Protein AF-A0A952RF38-F1 (afdb_monomer)

pLDDT: mean 91.61, std 10.93, range [52.0, 98.19]

Mean predicted aligned error: 5.6 Å

Structure (mmCIF, N/CA/C/O backbone):
data_AF-A0A952RF38-F1
#
_entry.id   AF-A0A952RF38-F1
#
loop_
_atom_site.group_PDB
_atom_site.id
_atom_site.type_symbol
_atom_site.label_atom_id
_atom_site.label_alt_id
_atom_site.label_comp_id
_atom_site.label_asym_id
_atom_site.label_entity_id
_atom_site.label_seq_id
_atom_site.pdbx_PDB_ins_code
_atom_site.Cartn_x
_atom_site.Cartn_y
_atom_site.Cartn_z
_atom_site.occupancy
_atom_site.B_iso_or_equiv
_atom_site.auth_seq_id
_atom_site.auth_comp_id
_atom_site.auth_asym_id
_atom_site.auth_atom_id
_atom_site.pdbx_PDB_model_num
ATOM 1 N N . MET A 1 1 ? -15.538 -4.752 11.352 1.00 73.62 1 MET A N 1
ATOM 2 C CA . MET A 1 1 ? -14.229 -5.411 11.578 1.00 73.62 1 MET A CA 1
ATOM 3 C C . MET A 1 1 ? -13.587 -5.673 10.217 1.00 73.62 1 MET A C 1
ATOM 5 O O . MET A 1 1 ? -14.323 -6.006 9.298 1.00 73.62 1 MET A O 1
ATOM 9 N N . LEU A 1 2 ? -12.275 -5.459 10.058 1.00 87.06 2 LEU A N 1
ATOM 10 C CA . LEU A 1 2 ? -11.572 -5.676 8.781 1.00 87.06 2 LEU A CA 1
ATOM 11 C C . LEU A 1 2 ? -11.107 -7.129 8.640 1.00 87.06 2 LEU A C 1
ATOM 13 O O . LEU A 1 2 ? -10.641 -7.717 9.619 1.00 87.06 2 LEU A O 1
ATOM 17 N N . ASP A 1 3 ? -11.169 -7.672 7.426 1.00 91.75 3 ASP A N 1
ATOM 18 C CA . ASP A 1 3 ? -10.627 -8.992 7.099 1.00 91.75 3 ASP A CA 1
ATOM 19 C C . ASP A 1 3 ? -9.092 -8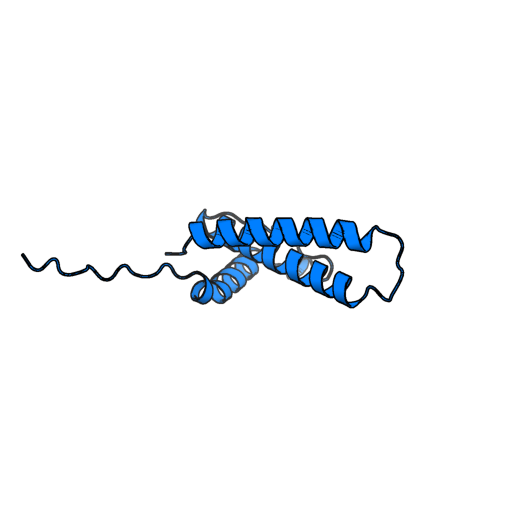.947 7.030 1.00 91.75 3 ASP A C 1
ATOM 21 O O . ASP A 1 3 ? -8.475 -8.692 5.992 1.00 91.75 3 ASP A O 1
ATOM 25 N N . GLN A 1 4 ? -8.452 -9.190 8.174 1.00 90.56 4 GLN A N 1
ATOM 26 C CA . GLN A 1 4 ? -6.993 -9.189 8.273 1.00 90.56 4 GLN A CA 1
ATOM 27 C C . GLN A 1 4 ? -6.338 -10.318 7.470 1.00 90.56 4 GLN A C 1
ATOM 29 O O . GLN A 1 4 ? -5.186 -10.165 7.060 1.00 90.56 4 GLN A O 1
ATOM 34 N N . THR A 1 5 ? -7.031 -11.437 7.252 1.00 92.62 5 THR A N 1
ATOM 35 C CA . THR A 1 5 ? -6.498 -12.574 6.494 1.00 92.62 5 THR A CA 1
ATOM 36 C C . THR A 1 5 ? -6.364 -12.192 5.029 1.00 92.62 5 THR A C 1
ATOM 38 O O . THR A 1 5 ? -5.276 -12.324 4.464 1.00 92.62 5 THR A O 1
ATOM 41 N N . ARG A 1 6 ? -7.416 -11.607 4.446 1.00 94.38 6 ARG A N 1
ATOM 42 C CA . ARG A 1 6 ? -7.386 -11.100 3.071 1.00 94.38 6 ARG A CA 1
ATOM 43 C C . ARG A 1 6 ? -6.344 -9.998 2.888 1.00 94.38 6 ARG A C 1
ATOM 45 O O . ARG A 1 6 ? -5.572 -10.045 1.936 1.00 94.38 6 ARG A O 1
ATOM 52 N N . ILE A 1 7 ? -6.241 -9.059 3.833 1.00 94.56 7 ILE A N 1
ATOM 53 C CA . ILE A 1 7 ? -5.207 -8.010 3.779 1.00 94.56 7 ILE A CA 1
ATOM 54 C C . ILE A 1 7 ? -3.798 -8.625 3.747 1.00 94.56 7 ILE A C 1
ATOM 56 O O . ILE A 1 7 ? -2.953 -8.199 2.961 1.00 94.56 7 ILE A O 1
ATOM 60 N N . ARG A 1 8 ? -3.517 -9.628 4.591 1.00 94.50 8 ARG A N 1
ATOM 61 C CA . ARG A 1 8 ? -2.202 -10.294 4.631 1.00 94.50 8 ARG A CA 1
ATOM 62 C C . ARG A 1 8 ? -1.901 -11.055 3.343 1.00 94.50 8 ARG A C 1
ATOM 64 O O . ARG A 1 8 ? -0.768 -10.988 2.869 1.00 94.50 8 ARG A O 1
ATOM 71 N N . HIS A 1 9 ? -2.897 -11.737 2.784 1.00 96.56 9 HIS A N 1
ATOM 72 C CA . HIS A 1 9 ? -2.780 -12.408 1.493 1.00 96.56 9 HIS A CA 1
ATOM 73 C C . HIS A 1 9 ? -2.416 -11.412 0.380 1.00 96.56 9 HIS A C 1
ATOM 75 O O . HIS A 1 9 ? -1.425 -11.601 -0.327 1.00 96.56 9 HIS A O 1
ATOM 81 N N . ASP A 1 10 ? -3.141 -10.297 0.285 1.00 97.06 10 ASP A N 1
ATOM 82 C CA . ASP A 1 10 ? -2.890 -9.281 -0.741 1.00 97.06 10 ASP A CA 1
ATOM 83 C C . ASP A 1 10 ? -1.520 -8.616 -0.571 1.00 97.06 10 ASP A C 1
ATOM 85 O O . ASP A 1 10 ? -0.827 -8.360 -1.555 1.00 97.06 10 ASP A O 1
ATOM 89 N N . ILE A 1 11 ? -1.074 -8.388 0.670 1.00 97.62 11 ILE A N 1
ATOM 90 C CA . ILE A 1 11 ? 0.293 -7.923 0.950 1.00 97.62 11 ILE A CA 1
ATOM 91 C C . ILE A 1 11 ? 1.329 -8.917 0.414 1.00 97.62 11 ILE A C 1
ATOM 93 O O . ILE A 1 11 ? 2.320 -8.491 -0.183 1.00 97.62 11 ILE A O 1
ATOM 97 N N . ALA A 1 12 ? 1.132 -10.222 0.619 1.00 97.88 12 ALA A N 1
ATOM 98 C CA . ALA A 1 12 ? 2.057 -11.240 0.126 1.00 97.88 12 ALA A CA 1
ATOM 99 C C . ALA A 1 12 ? 2.142 -11.218 -1.409 1.00 97.88 12 ALA A C 1
ATOM 101 O O . ALA A 1 12 ? 3.247 -11.150 -1.955 1.00 97.88 12 ALA A O 1
ATOM 102 N N . GLN A 1 13 ? 0.996 -11.161 -2.094 1.00 97.94 13 GLN A N 1
ATOM 103 C CA . GLN A 1 13 ? 0.945 -11.067 -3.555 1.00 97.94 13 GLN A CA 1
ATOM 104 C C . GLN A 1 13 ? 1.606 -9.781 -4.071 1.00 97.94 13 GLN A C 1
ATOM 106 O O . GLN A 1 13 ? 2.462 -9.821 -4.953 1.00 97.94 13 GLN A O 1
ATOM 111 N N . LEU A 1 14 ? 1.270 -8.627 -3.491 1.00 98.00 14 LEU A N 1
ATOM 112 C CA . LEU A 1 14 ? 1.839 -7.341 -3.897 1.00 98.00 14 LEU A CA 1
ATOM 113 C C . LEU A 1 14 ? 3.351 -7.261 -3.636 1.00 98.00 14 LEU A C 1
ATOM 115 O O . LEU A 1 14 ? 4.077 -6.618 -4.397 1.00 98.00 14 LEU A O 1
ATOM 119 N N . ASN A 1 15 ? 3.854 -7.912 -2.584 1.00 98.19 15 ASN A N 1
ATOM 120 C CA . ASN A 1 15 ? 5.292 -8.021 -2.345 1.00 98.19 15 ASN A CA 1
ATOM 121 C C . ASN A 1 15 ? 5.983 -8.8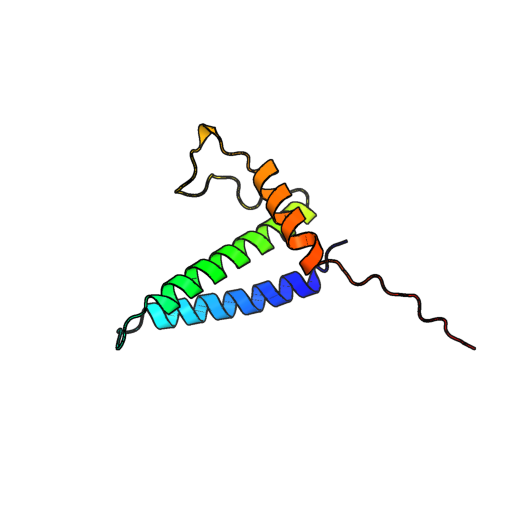53 -3.429 1.00 98.19 15 ASN A C 1
ATOM 123 O O . ASN A 1 15 ? 7.025 -8.425 -3.934 1.00 98.19 15 ASN A O 1
ATOM 127 N N . ALA A 1 16 ? 5.402 -9.991 -3.823 1.00 98.19 16 ALA A N 1
ATOM 128 C CA . ALA A 1 16 ? 5.916 -10.805 -4.923 1.00 98.19 16 ALA A CA 1
ATOM 129 C C . ALA A 1 16 ? 5.959 -10.001 -6.236 1.00 98.19 16 ALA A C 1
ATOM 131 O O . ALA A 1 16 ? 7.006 -9.933 -6.887 1.00 98.19 16 ALA A O 1
ATOM 132 N N . ASP A 1 17 ? 4.877 -9.287 -6.560 1.00 98.06 17 ASP A N 1
ATOM 133 C CA . ASP A 1 17 ? 4.799 -8.376 -7.706 1.00 98.06 17 ASP A CA 1
ATOM 134 C C . ASP A 1 17 ? 5.878 -7.284 -7.651 1.00 98.06 17 ASP A C 1
ATOM 136 O O . ASP A 1 17 ? 6.541 -6.993 -8.648 1.00 98.06 17 ASP A O 1
ATOM 140 N N . CYS A 1 18 ? 6.096 -6.679 -6.480 1.00 97.75 18 CYS A N 1
ATOM 141 C CA . CYS A 1 18 ? 7.100 -5.634 -6.286 1.00 97.75 18 CYS A CA 1
ATOM 142 C C . CYS A 1 18 ? 8.524 -6.157 -6.522 1.00 97.75 18 CYS A C 1
ATOM 144 O O . CYS A 1 18 ? 9.330 -5.485 -7.175 1.00 97.75 18 CYS A O 1
ATOM 146 N N . ILE A 1 19 ? 8.837 -7.354 -6.016 1.00 97.94 19 ILE A N 1
ATOM 147 C CA . ILE A 1 19 ? 10.127 -8.024 -6.228 1.00 97.94 19 ILE A CA 1
ATOM 148 C C . ILE A 1 19 ? 10.318 -8.333 -7.714 1.00 97.94 19 ILE A C 1
ATOM 150 O O . ILE A 1 19 ? 11.361 -7.995 -8.279 1.00 97.94 19 ILE A O 1
ATOM 154 N N . HIS A 1 20 ? 9.303 -8.908 -8.361 1.00 97.69 20 HIS A N 1
ATOM 155 C CA . HIS A 1 20 ? 9.331 -9.215 -9.788 1.00 97.69 20 HIS A CA 1
ATOM 156 C C . HIS A 1 20 ? 9.561 -7.955 -10.638 1.00 97.69 20 HIS A C 1
ATOM 158 O O . HIS A 1 20 ? 10.482 -7.920 -11.453 1.00 97.69 20 HIS A O 1
ATOM 164 N N . LEU A 1 21 ? 8.803 -6.880 -10.392 1.00 97.88 21 LEU A N 1
ATOM 165 C CA . LEU A 1 21 ? 8.949 -5.609 -11.108 1.00 97.88 21 LEU A CA 1
ATOM 166 C C . LEU A 1 21 ? 10.323 -4.978 -10.886 1.00 97.88 21 LEU A C 1
ATOM 168 O O . LEU A 1 21 ? 10.923 -4.471 -11.828 1.00 97.88 21 LEU A O 1
ATOM 172 N N . LYS A 1 22 ? 10.866 -5.034 -9.662 1.00 97.25 22 LYS A N 1
ATOM 173 C CA . LYS A 1 22 ? 12.242 -4.584 -9.396 1.00 97.25 22 LYS A CA 1
ATOM 174 C C . LYS A 1 22 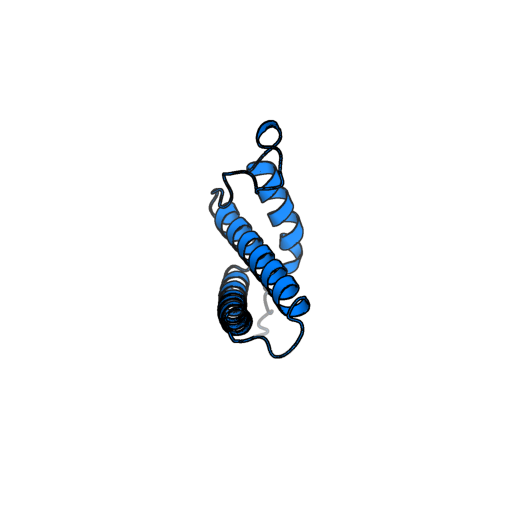? 13.259 -5.377 -10.205 1.00 97.25 22 LYS A C 1
ATOM 176 O O . LYS A 1 22 ? 14.187 -4.776 -10.735 1.00 97.25 22 LYS A O 1
ATOM 181 N N . LYS A 1 23 ? 13.105 -6.701 -10.283 1.00 97.81 23 LYS A N 1
ATOM 182 C CA . LYS A 1 23 ? 13.997 -7.559 -11.068 1.00 97.81 23 LYS A CA 1
ATOM 183 C C . LYS A 1 23 ? 13.935 -7.190 -12.550 1.00 97.81 23 LYS A C 1
ATOM 185 O O . LYS A 1 23 ? 14.981 -6.989 -13.153 1.00 97.81 23 LYS A O 1
ATOM 190 N N . LEU A 1 24 ? 12.729 -7.031 -13.096 1.00 97.12 24 LEU A N 1
ATOM 191 C CA . LEU A 1 24 ? 12.513 -6.641 -14.489 1.00 97.12 24 LEU A CA 1
ATOM 192 C C . LEU A 1 24 ? 13.132 -5.270 -14.805 1.00 97.12 24 LEU A C 1
ATOM 194 O O . LEU A 1 24 ? 13.873 -5.139 -15.770 1.00 97.12 24 LEU A O 1
ATOM 198 N N . LEU A 1 25 ? 12.894 -4.269 -13.954 1.00 97.69 25 LEU A N 1
ATOM 199 C CA . LEU A 1 25 ? 13.409 -2.906 -14.133 1.00 97.69 25 LEU A CA 1
ATOM 200 C C . LEU A 1 25 ? 14.932 -2.791 -13.987 1.00 97.69 25 LEU A C 1
ATOM 202 O O . LEU A 1 25 ? 15.512 -1.830 -14.486 1.00 97.69 25 LEU A O 1
ATOM 206 N N . ARG A 1 26 ? 15.573 -3.736 -13.290 1.00 97.38 26 ARG A N 1
ATOM 207 C CA . ARG A 1 26 ? 17.034 -3.802 -13.128 1.00 97.38 26 ARG A CA 1
ATOM 208 C C . ARG A 1 26 ? 17.739 -4.560 -14.252 1.00 97.38 26 ARG A C 1
ATOM 210 O O . ARG A 1 26 ? 18.958 -4.469 -14.343 1.00 97.38 26 ARG A O 1
ATOM 217 N N . ALA A 1 27 ? 17.009 -5.337 -15.050 1.00 96.81 27 ALA A N 1
ATOM 218 C CA . ALA A 1 27 ? 17.574 -6.020 -16.206 1.00 96.81 27 ALA A CA 1
ATOM 219 C C . ALA A 1 27 ? 17.907 -5.016 -17.320 1.00 96.81 27 ALA A C 1
ATOM 221 O O . ALA A 1 27 ? 17.443 -3.877 -17.295 1.00 96.81 27 ALA A O 1
ATOM 222 N N . THR A 1 28 ? 18.682 -5.441 -18.319 1.00 97.69 28 THR A N 1
ATOM 223 C CA . THR A 1 28 ? 18.907 -4.642 -19.529 1.00 97.69 28 THR A CA 1
ATOM 224 C C . THR A 1 28 ? 17.579 -4.370 -20.226 1.00 97.69 28 THR A C 1
ATOM 226 O O . THR A 1 28 ? 16.803 -5.290 -20.493 1.00 97.69 28 THR A O 1
ATOM 229 N N . TRP A 1 29 ? 17.302 -3.102 -20.520 1.00 97.50 29 TRP A N 1
ATOM 230 C CA . TRP A 1 29 ? 16.055 -2.714 -21.167 1.00 97.50 29 TRP A CA 1
ATOM 231 C C . TRP A 1 29 ? 16.127 -3.013 -22.658 1.00 97.50 29 TRP A C 1
ATOM 233 O O . TRP A 1 29 ? 16.958 -2.468 -23.375 1.00 97.50 29 TRP A O 1
ATOM 243 N N . THR A 1 30 ? 15.223 -3.865 -23.124 1.00 96.94 30 THR A N 1
ATOM 244 C CA . THR A 1 30 ? 15.050 -4.191 -24.548 1.00 96.94 30 THR A CA 1
ATOM 245 C C . THR A 1 30 ? 13.869 -3.451 -25.178 1.00 96.94 30 THR A C 1
ATOM 247 O O . THR A 1 30 ? 13.621 -3.569 -26.372 1.00 96.94 30 THR A O 1
ATOM 250 N N . ARG A 1 31 ? 13.123 -2.691 -24.369 1.00 96.25 31 ARG A N 1
ATOM 251 C CA . ARG A 1 31 ? 11.950 -1.895 -24.745 1.00 96.25 31 ARG A CA 1
ATOM 252 C C . ARG A 1 31 ? 11.744 -0.757 -23.738 1.00 96.25 31 ARG A C 1
ATOM 254 O O . ARG A 1 31 ? 12.336 -0.804 -22.656 1.00 96.25 31 ARG A O 1
ATOM 261 N N . PRO A 1 32 ? 10.878 0.230 -24.024 1.00 97.88 32 PRO A N 1
ATOM 262 C CA . PRO A 1 32 ? 10.461 1.204 -23.021 1.00 97.88 32 PRO A CA 1
ATOM 263 C C . PRO A 1 32 ? 9.858 0.524 -21.777 1.00 97.88 32 PRO A C 1
ATOM 265 O O . PRO A 1 32 ? 9.039 -0.388 -21.901 1.00 97.88 32 PRO A O 1
ATOM 268 N N . MET A 1 33 ? 10.260 0.985 -20.587 1.00 97.88 33 MET A N 1
ATOM 269 C CA . MET A 1 33 ? 9.882 0.414 -19.278 1.00 97.88 33 MET A CA 1
ATOM 270 C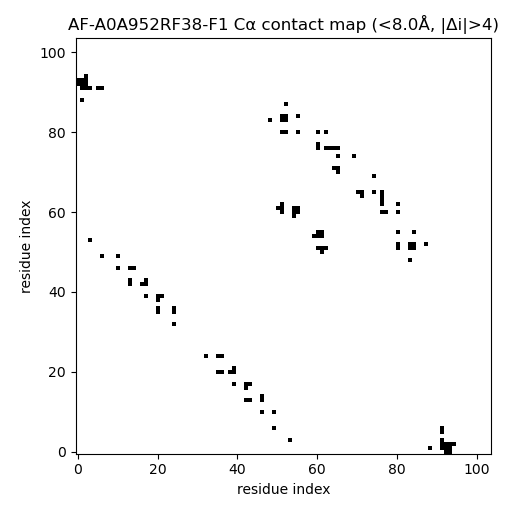 C . MET A 1 33 ? 8.956 1.324 -18.447 1.00 97.88 33 MET A C 1
ATOM 272 O O . MET A 1 33 ? 8.784 1.139 -17.239 1.00 97.88 33 MET A O 1
ATOM 276 N N . ALA A 1 34 ? 8.391 2.366 -19.064 1.00 97.75 34 ALA A N 1
ATOM 277 C CA . ALA A 1 34 ? 7.585 3.361 -18.357 1.00 97.75 34 ALA A CA 1
ATOM 278 C C . ALA A 1 34 ? 6.342 2.738 -17.696 1.00 97.75 34 ALA A C 1
ATOM 280 O O . ALA A 1 34 ? 5.949 3.143 -16.599 1.00 97.75 34 ALA A O 1
ATOM 281 N N . ASP A 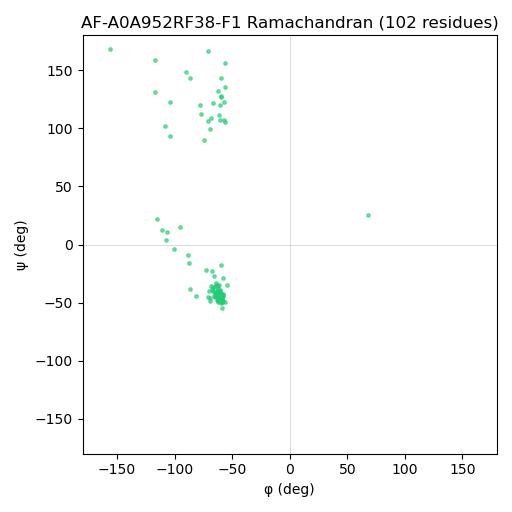1 35 ? 5.738 1.733 -18.330 1.00 97.88 35 ASP A N 1
ATOM 282 C CA . ASP A 1 35 ? 4.564 1.047 -17.795 1.00 97.88 35 ASP A CA 1
ATOM 283 C C . ASP A 1 35 ? 4.917 0.200 -16.568 1.00 97.88 35 ASP A C 1
ATOM 285 O O . ASP A 1 35 ? 4.204 0.239 -15.564 1.00 97.88 35 ASP A O 1
ATOM 289 N N . GLU A 1 36 ? 6.063 -0.480 -16.580 1.00 98.19 36 GLU A N 1
ATOM 290 C CA . GLU A 1 36 ? 6.589 -1.237 -15.443 1.00 98.19 36 GLU A CA 1
ATOM 291 C C . GLU A 1 36 ? 6.923 -0.323 -14.267 1.00 98.19 36 GLU A C 1
ATOM 293 O O . GLU A 1 36 ? 6.599 -0.648 -13.123 1.00 98.19 36 GLU A O 1
ATOM 298 N N . GLN A 1 37 ? 7.526 0.839 -14.531 1.00 97.94 37 GLN A N 1
ATOM 299 C CA . GLN A 1 37 ? 7.805 1.849 -13.508 1.00 97.94 37 GLN A CA 1
ATOM 300 C C . GLN A 1 37 ? 6.504 2.373 -12.889 1.00 97.94 37 GLN A C 1
ATOM 302 O O . GLN A 1 37 ? 6.365 2.409 -11.661 1.00 97.94 37 GLN A O 1
ATOM 307 N N . ARG A 1 38 ? 5.507 2.708 -13.723 1.00 98.06 38 ARG A N 1
ATOM 308 C CA . ARG A 1 38 ? 4.175 3.119 -13.255 1.00 98.06 38 ARG A CA 1
ATOM 309 C C . ARG A 1 38 ? 3.506 2.007 -12.447 1.00 98.06 38 ARG A C 1
ATOM 311 O O . ARG A 1 38 ? 2.936 2.287 -11.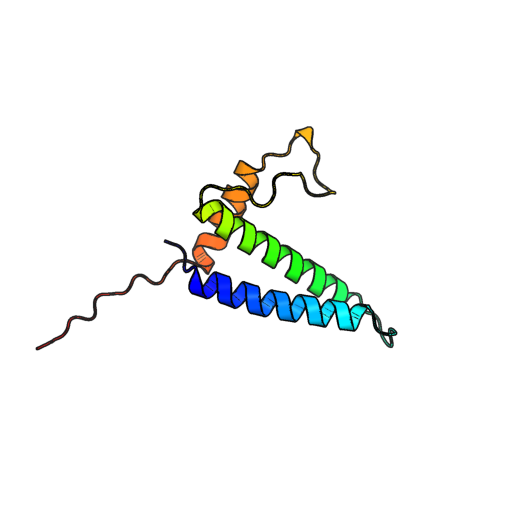392 1.00 98.06 38 ARG A O 1
ATOM 318 N N . ARG A 1 39 ? 3.588 0.748 -12.890 1.00 97.94 39 ARG A N 1
ATOM 319 C CA . ARG A 1 39 ? 3.044 -0.406 -12.157 1.00 97.94 39 ARG A CA 1
ATOM 320 C C . ARG A 1 39 ? 3.745 -0.579 -10.812 1.00 97.94 39 ARG A C 1
ATOM 322 O O . ARG A 1 39 ? 3.068 -0.728 -9.799 1.00 97.94 39 ARG A O 1
ATOM 329 N N . GLN A 1 40 ? 5.070 -0.476 -10.769 1.00 97.88 40 GLN A N 1
ATOM 330 C CA . GLN A 1 40 ? 5.839 -0.569 -9.530 1.00 97.88 40 GLN A CA 1
ATOM 331 C C . GLN A 1 40 ? 5.440 0.525 -8.533 1.00 97.88 40 GLN A C 1
ATOM 333 O O . GLN A 1 40 ? 5.256 0.236 -7.349 1.00 97.88 40 GLN A O 1
ATOM 338 N N . ALA A 1 41 ? 5.266 1.767 -8.992 1.00 96.62 41 ALA A N 1
ATOM 339 C CA . ALA A 1 41 ? 4.813 2.867 -8.145 1.00 96.62 41 ALA A CA 1
ATOM 340 C C . ALA A 1 41 ? 3.420 2.593 -7.549 1.00 96.62 41 ALA A C 1
ATOM 342 O O . ALA A 1 41 ? 3.225 2.763 -6.343 1.00 96.62 41 ALA A O 1
ATOM 343 N N . ARG A 1 42 ? 2.474 2.091 -8.359 1.00 96.88 42 ARG A N 1
ATOM 344 C CA . ARG A 1 42 ? 1.127 1.705 -7.896 1.00 96.88 42 ARG A CA 1
ATOM 345 C C . ARG A 1 42 ? 1.171 0.574 -6.868 1.00 96.88 42 ARG A C 1
ATOM 347 O O . ARG A 1 42 ? 0.544 0.697 -5.819 1.00 96.88 42 ARG A O 1
ATOM 354 N N . VAL A 1 43 ? 1.946 -0.483 -7.127 1.00 97.75 43 VAL A N 1
ATOM 355 C CA . VAL A 1 43 ? 2.109 -1.623 -6.204 1.00 97.75 43 VAL A CA 1
ATOM 356 C C . VAL A 1 43 ? 2.679 -1.157 -4.864 1.00 97.75 43 VAL A C 1
ATOM 358 O O . VAL A 1 43 ? 2.133 -1.483 -3.812 1.00 97.75 43 VAL A O 1
ATOM 361 N N . ARG A 1 44 ? 3.736 -0.333 -4.881 1.00 96.56 44 ARG A N 1
ATOM 362 C CA . ARG A 1 44 ? 4.330 0.221 -3.654 1.00 96.56 44 ARG A CA 1
ATOM 363 C C . ARG A 1 44 ? 3.345 1.086 -2.877 1.00 96.56 44 ARG A C 1
ATOM 365 O O . ARG A 1 44 ? 3.274 0.959 -1.659 1.00 96.56 44 ARG A O 1
ATOM 372 N N . ARG A 1 45 ? 2.581 1.934 -3.570 1.00 95.12 45 ARG A N 1
ATOM 373 C CA . ARG A 1 45 ? 1.546 2.757 -2.942 1.00 95.12 45 ARG A CA 1
ATOM 374 C C . ARG A 1 45 ? 0.491 1.886 -2.258 1.00 95.12 45 ARG A C 1
ATOM 376 O O . ARG A 1 45 ? 0.222 2.102 -1.082 1.00 95.12 45 ARG A O 1
ATOM 383 N N . LYS A 1 46 ? -0.058 0.880 -2.949 1.00 96.94 46 LYS A N 1
ATOM 384 C CA . LYS A 1 46 ? -1.060 -0.029 -2.367 1.00 96.94 46 LYS A CA 1
ATOM 385 C C . LYS A 1 46 ? -0.495 -0.794 -1.164 1.00 96.94 46 LYS A C 1
ATOM 387 O O . LYS A 1 46 ? -1.169 -0.867 -0.146 1.00 96.94 46 LYS A O 1
ATOM 392 N N . LEU A 1 47 ? 0.751 -1.278 -1.226 1.00 97.69 47 LEU A N 1
ATOM 393 C CA . LEU A 1 47 ? 1.425 -1.897 -0.073 1.00 97.69 47 LEU A CA 1
ATOM 394 C C . LEU A 1 47 ? 1.470 -0.961 1.141 1.00 97.69 47 LEU A C 1
ATOM 396 O O . LEU A 1 47 ? 1.080 -1.364 2.234 1.00 97.69 47 LEU A O 1
ATOM 400 N N . THR A 1 48 ? 1.908 0.289 0.958 1.00 96.75 48 THR A N 1
ATOM 401 C CA . THR A 1 48 ? 1.923 1.288 2.039 1.00 96.75 48 THR A CA 1
ATOM 402 C C . THR A 1 48 ? 0.529 1.503 2.619 1.00 96.75 48 THR A C 1
ATOM 404 O O . THR A 1 48 ? 0.381 1.543 3.837 1.00 96.75 48 THR A O 1
ATOM 407 N N . GLU A 1 49 ? -0.495 1.596 1.772 1.00 96.38 49 GLU A N 1
ATOM 408 C CA . GLU A 1 49 ? -1.880 1.761 2.217 1.00 96.38 49 GLU A CA 1
ATOM 409 C C . GLU A 1 49 ? -2.367 0.559 3.049 1.00 96.38 49 GLU A C 1
ATOM 411 O O . GLU A 1 49 ? -2.973 0.752 4.100 1.00 96.38 49 GLU A O 1
ATOM 416 N N . LEU A 1 50 ? -2.042 -0.678 2.656 1.00 97.25 50 LEU A N 1
ATOM 417 C CA . LEU A 1 50 ? -2.393 -1.870 3.440 1.00 97.25 50 LEU A CA 1
ATOM 418 C C . LEU A 1 50 ? -1.642 -1.935 4.778 1.00 97.25 50 LEU A C 1
ATOM 420 O O . LEU A 1 50 ? -2.228 -2.300 5.799 1.00 97.25 50 LEU A O 1
ATOM 424 N N . PHE A 1 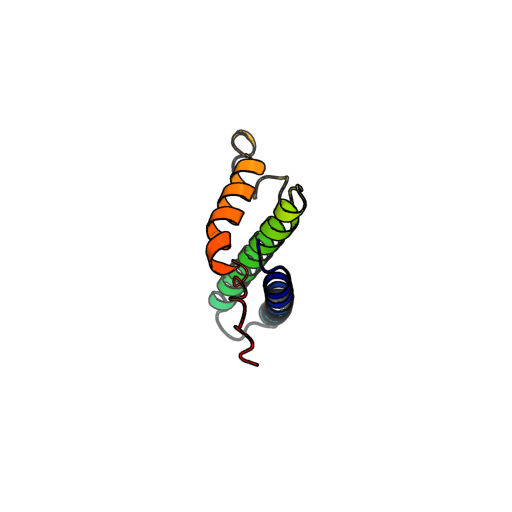51 ? -0.368 -1.533 4.819 1.00 97.00 51 PHE A N 1
ATOM 425 C CA . PHE A 1 51 ? 0.370 -1.434 6.082 1.00 97.00 51 PHE A CA 1
ATOM 426 C C . PHE A 1 51 ? -0.179 -0.341 7.002 1.00 97.00 51 PHE A C 1
ATOM 428 O O . PHE A 1 51 ? -0.237 -0.545 8.214 1.00 97.00 51 PHE A O 1
ATOM 435 N N . VAL A 1 52 ? -0.625 0.786 6.440 1.00 96.00 52 VAL A N 1
ATOM 436 C CA . VAL A 1 52 ? -1.339 1.847 7.164 1.00 96.00 52 VAL A CA 1
ATOM 437 C C . VAL A 1 52 ? -2.596 1.293 7.824 1.00 96.00 52 VAL A C 1
ATOM 439 O O . VAL A 1 52 ? -2.779 1.493 9.022 1.00 96.00 52 VAL A O 1
ATOM 442 N N . VAL A 1 53 ? -3.412 0.537 7.084 1.00 95.19 53 VAL A N 1
ATOM 443 C CA . VAL A 1 53 ? -4.627 -0.096 7.618 1.00 95.19 53 VAL A CA 1
ATOM 444 C C . VAL A 1 53 ? -4.297 -1.078 8.747 1.00 95.19 53 VAL A C 1
ATOM 446 O O . VAL A 1 53 ? -4.903 -1.020 9.817 1.00 95.19 53 VAL A O 1
ATOM 449 N N . LEU A 1 54 ? -3.300 -1.951 8.560 1.00 94.62 54 LEU A N 1
ATOM 450 C CA . LEU A 1 54 ? -2.886 -2.902 9.598 1.00 94.62 54 LEU A CA 1
ATOM 451 C C . LEU A 1 54 ? -2.315 -2.225 10.849 1.00 94.62 54 LEU A C 1
ATOM 453 O O . LEU A 1 54 ? -2.491 -2.749 11.949 1.00 94.62 54 LEU A O 1
ATOM 457 N N . ALA A 1 55 ? -1.603 -1.107 10.697 1.00 94.75 55 ALA A N 1
ATOM 458 C CA . ALA A 1 55 ? -1.090 -0.337 11.824 1.00 94.75 55 ALA A CA 1
ATOM 459 C C . ALA A 1 55 ? -2.225 0.383 12.563 1.00 94.75 55 ALA A C 1
ATOM 461 O O . ALA A 1 55 ? -2.299 0.284 13.789 1.00 94.75 55 ALA A O 1
ATOM 462 N N . ALA A 1 56 ? -3.145 1.013 11.827 1.00 93.44 56 ALA A N 1
ATOM 463 C CA . ALA A 1 56 ? -4.304 1.705 12.386 1.00 93.44 56 ALA A CA 1
ATOM 464 C C . ALA A 1 56 ? -5.208 0.749 13.178 1.00 93.44 56 ALA A C 1
ATOM 466 O O . ALA A 1 56 ? -5.624 1.079 14.285 1.00 93.44 56 ALA A O 1
ATOM 467 N N . ALA A 1 57 ? -5.410 -0.481 12.688 1.00 91.12 57 ALA A N 1
ATOM 468 C CA . ALA A 1 57 ? -6.139 -1.531 13.407 1.00 91.12 57 ALA A CA 1
ATOM 469 C C . ALA A 1 57 ? -5.512 -1.912 14.766 1.00 91.12 57 ALA A C 1
ATOM 471 O O . ALA A 1 57 ? -6.176 -2.520 15.599 1.00 91.12 57 ALA A O 1
ATOM 472 N N . ARG A 1 58 ? -4.239 -1.563 15.001 1.00 92.31 58 ARG A N 1
ATOM 473 C CA . ARG A 1 58 ? -3.515 -1.761 16.270 1.00 92.31 58 ARG A CA 1
ATOM 474 C C . ARG A 1 58 ? -3.310 -0.455 17.047 1.00 92.31 58 ARG A C 1
ATOM 476 O O . ARG A 1 58 ? -2.496 -0.431 17.966 1.00 92.31 58 ARG A O 1
ATOM 483 N N . GLY A 1 59 ? -3.958 0.638 16.639 1.00 93.19 59 GLY A N 1
ATOM 484 C CA . GLY A 1 59 ? -3.773 1.965 17.235 1.00 93.19 59 GLY A CA 1
ATOM 485 C C . GLY A 1 59 ? -2.391 2.579 16.983 1.00 93.19 59 GLY A C 1
ATOM 486 O O . GLY A 1 59 ? -1.920 3.375 17.789 1.00 93.19 59 GLY A O 1
ATOM 487 N N . ARG A 1 60 ? -1.701 2.192 15.900 1.00 96.12 60 ARG A N 1
ATOM 488 C CA . ARG A 1 60 ? -0.354 2.678 15.549 1.00 96.12 60 ARG A CA 1
ATOM 489 C C . ARG A 1 60 ? -0.347 3.432 14.220 1.00 96.12 60 ARG A C 1
ATOM 491 O O . ARG A 1 60 ? -1.194 3.209 13.359 1.00 96.12 60 ARG A O 1
ATOM 498 N N . LEU A 1 61 ? 0.677 4.263 14.027 1.00 95.81 61 LEU A N 1
ATOM 499 C CA . LEU A 1 61 ? 0.939 4.971 12.773 1.00 95.81 61 LEU A CA 1
ATOM 500 C C . LEU A 1 61 ? 2.095 4.299 12.018 1.00 95.81 61 LEU A C 1
ATOM 502 O O . LEU A 1 61 ? 3.196 4.167 12.548 1.00 95.81 61 LEU A O 1
ATOM 506 N N . HIS A 1 62 ? 1.848 3.871 10.779 1.00 96.81 62 HIS A N 1
ATOM 507 C CA . HIS A 1 62 ? 2.866 3.316 9.884 1.00 96.81 62 HIS A CA 1
ATOM 508 C C . HIS A 1 62 ? 3.679 4.418 9.191 1.00 96.81 62 HIS A C 1
ATOM 510 O O . HIS A 1 62 ? 4.903 4.342 9.116 1.00 96.81 62 HIS A O 1
ATOM 516 N N . VAL A 1 63 ? 2.999 5.458 8.699 1.00 95.25 63 VAL A N 1
ATOM 517 C CA . VAL A 1 63 ? 3.624 6.599 8.012 1.00 95.25 63 VAL A CA 1
ATOM 518 C C . VAL A 1 63 ? 3.660 7.798 8.955 1.00 95.25 63 VAL A C 1
ATOM 520 O O . VAL A 1 63 ? 2.694 8.547 9.061 1.00 95.25 63 VAL A O 1
ATOM 523 N N . VAL A 1 64 ? 4.770 7.957 9.673 1.00 94.75 64 VAL A N 1
ATOM 524 C CA . VAL A 1 64 ? 4.940 9.050 10.648 1.00 94.75 64 VAL A CA 1
ATOM 525 C C . VAL A 1 64 ? 5.476 10.317 9.981 1.00 94.75 64 VAL A C 1
ATOM 527 O O . VAL A 1 64 ? 5.048 11.420 10.304 1.00 94.75 64 VAL A O 1
ATOM 530 N N . ARG A 1 65 ? 6.393 10.165 9.022 1.00 94.06 65 ARG A N 1
ATOM 531 C CA . ARG A 1 65 ? 6.995 11.285 8.290 1.00 94.06 65 ARG A CA 1
ATOM 532 C C . ARG A 1 65 ? 6.185 11.622 7.036 1.00 94.06 65 ARG A C 1
ATOM 534 O O . ARG A 1 65 ? 5.647 10.693 6.425 1.00 94.06 65 ARG A O 1
ATOM 541 N N . PRO A 1 66 ? 6.149 12.899 6.623 1.00 92.56 66 PRO A N 1
ATOM 542 C CA . PRO A 1 66 ? 5.513 13.285 5.374 1.00 92.56 66 PRO A CA 1
ATOM 543 C C . PRO A 1 66 ? 6.170 12.569 4.181 1.00 92.56 66 PRO A C 1
ATOM 545 O O . PRO A 1 66 ? 7.392 12.372 4.168 1.00 92.56 66 PRO A O 1
ATOM 548 N N . PRO A 1 67 ? 5.387 12.168 3.165 1.00 87.56 67 PRO A N 1
ATOM 549 C CA . PRO A 1 67 ? 5.923 11.814 1.856 1.00 87.56 67 PRO A CA 1
ATOM 550 C C . PRO A 1 67 ? 6.738 12.971 1.256 1.00 87.56 67 PRO A C 1
ATOM 552 O O . PRO A 1 67 ? 6.507 14.126 1.591 1.00 87.56 67 PRO A O 1
ATOM 555 N N . ARG A 1 68 ? 7.667 12.665 0.339 1.00 86.50 68 ARG A N 1
ATOM 556 C CA . ARG A 1 68 ? 8.594 13.662 -0.242 1.00 86.50 68 ARG A CA 1
ATOM 557 C C . ARG A 1 68 ? 7.905 14.882 -0.855 1.00 86.50 68 ARG A C 1
ATOM 559 O O . ARG A 1 68 ? 8.451 15.971 -0.762 1.00 86.50 68 ARG A O 1
ATOM 566 N N . ASP A 1 69 ? 6.735 14.683 -1.449 1.00 88.31 69 ASP A N 1
ATOM 567 C CA . ASP A 1 69 ? 6.012 15.721 -2.190 1.00 88.31 69 ASP A CA 1
ATOM 568 C C . ASP A 1 69 ? 4.950 16.427 -1.325 1.00 88.31 69 ASP A C 1
ATOM 570 O O . ASP A 1 69 ? 4.044 17.072 -1.847 1.00 88.31 69 ASP A O 1
ATOM 574 N N . VAL A 1 70 ? 5.013 16.257 -0.000 1.00 90.38 70 VAL A N 1
ATOM 575 C CA . VAL A 1 70 ? 4.076 16.854 0.956 1.00 90.38 70 VAL A CA 1
ATOM 576 C C . VAL A 1 70 ? 4.833 17.805 1.871 1.00 90.38 70 VAL A C 1
ATOM 578 O O . VAL A 1 70 ? 5.858 17.436 2.444 1.00 90.38 70 VAL A O 1
ATOM 581 N N . ASP A 1 71 ? 4.302 19.015 2.029 1.00 92.69 71 ASP A N 1
ATOM 582 C CA . ASP A 1 71 ? 4.841 20.008 2.953 1.00 92.69 71 ASP A CA 1
ATOM 583 C C . ASP A 1 71 ? 4.805 19.473 4.402 1.00 92.69 71 ASP A C 1
ATOM 585 O O . ASP A 1 71 ? 3.721 19.169 4.917 1.00 92.69 71 ASP A O 1
ATOM 589 N N . PRO A 1 72 ? 5.961 19.364 5.086 1.00 92.88 72 PRO A N 1
ATOM 590 C CA . PRO A 1 72 ? 6.026 18.896 6.465 1.00 92.88 72 PRO A CA 1
ATOM 591 C C . PRO A 1 72 ? 5.200 19.719 7.455 1.00 92.88 72 PRO A C 1
ATOM 593 O O . PRO A 1 72 ? 4.751 19.167 8.456 1.00 92.88 72 PRO A O 1
ATOM 596 N N . THR A 1 73 ? 4.992 21.012 7.196 1.00 94.31 73 THR A N 1
ATOM 597 C CA . THR A 1 73 ? 4.272 21.914 8.111 1.00 94.31 73 THR A CA 1
ATOM 598 C C . THR A 1 73 ? 2.765 21.660 8.138 1.00 94.31 73 THR A C 1
ATOM 600 O O . THR A 1 73 ? 2.102 21.978 9.121 1.00 94.31 73 THR A O 1
ATOM 603 N N . THR A 1 74 ? 2.226 21.032 7.090 1.00 94.25 74 THR A N 1
ATOM 604 C CA . THR A 1 74 ? 0.793 20.714 6.947 1.00 94.25 74 THR A CA 1
ATOM 605 C C . THR A 1 74 ? 0.495 19.222 7.122 1.00 94.25 74 THR A C 1
ATOM 607 O O . THR A 1 74 ? -0.642 18.774 6.952 1.00 94.25 74 THR A O 1
ATOM 610 N N . TRP A 1 75 ? 1.512 18.421 7.451 1.00 95.56 75 TRP A N 1
ATOM 611 C CA . TRP A 1 75 ? 1.393 16.972 7.524 1.00 95.56 75 TRP A CA 1
ATOM 612 C C . TRP A 1 75 ? 0.690 16.504 8.801 1.00 95.56 75 TRP A C 1
ATOM 614 O O . TRP A 1 75 ? 1.245 16.549 9.896 1.00 95.56 75 TRP A O 1
ATOM 624 N N . ASP A 1 76 ? -0.506 15.941 8.631 1.00 96.19 76 ASP A N 1
ATOM 625 C CA . ASP A 1 76 ? -1.223 15.218 9.679 1.00 96.19 76 ASP A CA 1
ATOM 626 C C . ASP A 1 76 ? -1.228 13.711 9.377 1.00 96.19 76 ASP A C 1
ATOM 628 O O . ASP A 1 76 ? -2.001 13.197 8.553 1.00 96.19 76 ASP A O 1
ATOM 632 N N . ALA A 1 77 ? -0.355 12.985 10.080 1.00 95.44 77 ALA A N 1
ATOM 633 C CA . ALA A 1 77 ? -0.260 11.536 9.979 1.00 95.44 77 ALA A CA 1
ATOM 634 C C . ALA A 1 77 ? -1.574 10.843 10.378 1.00 95.44 77 ALA A C 1
ATOM 636 O O . ALA A 1 77 ? -1.969 9.873 9.727 1.00 95.44 77 ALA A O 1
ATOM 637 N N . ALA A 1 78 ? -2.277 11.326 11.404 1.00 96.06 78 ALA A N 1
ATOM 638 C CA . ALA A 1 78 ? -3.519 10.719 11.871 1.00 96.06 78 ALA A CA 1
ATOM 639 C C . ALA A 1 78 ? -4.643 10.904 10.842 1.00 96.06 78 ALA A C 1
ATOM 641 O O . ALA A 1 78 ? -5.309 9.929 10.479 1.00 96.06 78 ALA A O 1
ATOM 642 N N . ALA A 1 79 ? -4.805 12.111 10.290 1.00 95.50 79 ALA A N 1
ATOM 643 C CA . ALA A 1 79 ? -5.763 12.359 9.213 1.00 95.50 79 ALA A CA 1
ATOM 644 C C . ALA A 1 79 ? -5.440 11.551 7.948 1.00 95.50 79 ALA A C 1
ATOM 646 O O . ALA A 1 79 ? -6.351 11.081 7.264 1.00 95.50 79 ALA A O 1
ATOM 647 N N . TYR A 1 80 ? -4.160 11.347 7.623 1.00 95.44 80 TYR A N 1
ATOM 648 C CA . TYR A 1 80 ? -3.770 10.454 6.531 1.00 95.44 80 TYR A CA 1
ATOM 649 C C . TYR A 1 80 ? -4.210 9.002 6.783 1.00 95.44 80 TYR A C 1
ATOM 651 O O . TYR A 1 80 ? -4.862 8.411 5.920 1.00 95.44 80 TYR A O 1
ATOM 659 N N . HIS A 1 81 ? -3.924 8.441 7.963 1.00 96.19 81 HIS A N 1
ATOM 660 C CA . HIS A 1 81 ? -4.300 7.058 8.292 1.00 96.19 81 HIS A CA 1
ATOM 661 C C . HIS A 1 81 ? -5.816 6.867 8.313 1.00 96.19 81 HIS A C 1
ATOM 663 O O . HIS A 1 81 ? -6.303 5.860 7.796 1.00 96.19 81 HIS A O 1
ATOM 669 N N . ARG A 1 82 ? -6.557 7.844 8.851 1.00 95.19 82 ARG A N 1
ATOM 670 C CA . ARG A 1 82 ? -8.023 7.846 8.850 1.00 95.19 82 ARG A CA 1
ATOM 671 C C . ARG A 1 82 ? -8.572 7.781 7.423 1.00 95.19 82 ARG A C 1
ATOM 673 O O . ARG A 1 82 ? -9.262 6.821 7.100 1.00 95.19 82 ARG A O 1
ATOM 680 N N . ARG A 1 83 ? -8.157 8.697 6.538 1.00 95.81 83 ARG A N 1
ATOM 681 C CA . ARG A 1 83 ? -8.597 8.720 5.126 1.00 95.81 83 ARG A CA 1
ATOM 682 C C . ARG A 1 83 ? -8.277 7.426 4.377 1.00 95.81 83 ARG A C 1
ATOM 684 O O . ARG A 1 83 ? -9.088 6.940 3.591 1.00 95.81 83 ARG A O 1
ATOM 691 N N . VAL A 1 84 ? -7.079 6.871 4.579 1.00 95.81 84 VAL A N 1
ATOM 692 C CA . VAL A 1 84 ? -6.690 5.600 3.945 1.00 95.81 84 VAL A CA 1
ATOM 693 C C . VAL A 1 84 ? -7.555 4.452 4.459 1.00 95.81 84 VAL A C 1
ATOM 695 O O . VAL A 1 84 ? -8.027 3.650 3.654 1.00 95.81 84 VAL A O 1
ATOM 698 N N . SER A 1 85 ? -7.784 4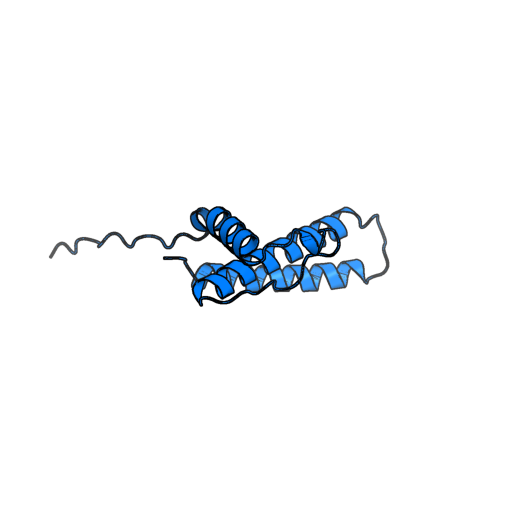.394 5.772 1.00 94.38 85 SER A N 1
ATOM 699 C CA . SER A 1 85 ? -8.594 3.349 6.399 1.00 94.38 85 SER A CA 1
ATOM 700 C C . SER A 1 85 ? -10.051 3.424 5.959 1.00 94.38 85 SER A C 1
ATOM 702 O O . SER A 1 85 ? -10.602 2.401 5.578 1.00 94.38 85 SER A O 1
ATOM 704 N N . GLU A 1 86 ? -10.650 4.616 5.925 1.00 93.88 86 GLU A N 1
ATOM 705 C CA . GLU A 1 86 ? -12.022 4.842 5.446 1.00 93.88 86 GLU A CA 1
ATOM 706 C C . GLU A 1 86 ? -12.193 4.391 3.994 1.00 93.88 86 GLU A C 1
ATOM 708 O O . GLU A 1 86 ? -13.103 3.626 3.681 1.00 93.88 86 GLU A O 1
ATOM 713 N N . ARG A 1 87 ? -11.274 4.791 3.108 1.00 94.62 87 ARG A N 1
ATOM 714 C CA . ARG A 1 87 ? -11.330 4.409 1.691 1.00 94.62 87 ARG A CA 1
ATOM 715 C C . ARG A 1 87 ? -11.212 2.897 1.482 1.00 94.62 87 ARG A C 1
ATOM 717 O O . ARG A 1 87 ? -11.863 2.360 0.593 1.00 94.62 87 ARG A O 1
ATOM 724 N N . LEU A 1 88 ? -10.365 2.219 2.259 1.00 94.38 88 LEU A N 1
ATOM 725 C CA . LEU A 1 88 ? -10.146 0.772 2.140 1.00 94.38 88 LEU A CA 1
ATOM 726 C C . LEU A 1 88 ? -11.112 -0.067 2.987 1.00 94.38 88 LEU A C 1
ATOM 728 O O . LEU A 1 88 ? -11.151 -1.286 2.822 1.00 94.38 88 LEU A O 1
ATOM 732 N N . ALA A 1 89 ? -11.905 0.558 3.859 1.00 90.69 89 ALA A N 1
ATOM 733 C CA . ALA A 1 89 ? -12.823 -0.147 4.744 1.00 90.69 89 ALA A CA 1
ATOM 734 C C . ALA A 1 89 ? -13.853 -0.966 3.964 1.00 90.69 89 ALA A C 1
ATOM 736 O O . ALA A 1 89 ? -14.111 -2.107 4.330 1.00 90.69 89 ALA A O 1
ATOM 737 N N . ALA A 1 90 ? -14.395 -0.414 2.874 1.00 88.69 90 ALA A N 1
ATOM 738 C CA . ALA A 1 90 ? -15.362 -1.114 2.031 1.00 88.69 90 ALA A CA 1
ATOM 739 C C . ALA A 1 90 ? -14.741 -2.321 1.308 1.00 88.69 90 ALA A C 1
ATOM 741 O O . ALA A 1 90 ? -15.356 -3.378 1.219 1.00 88.69 90 ALA A O 1
ATOM 742 N N . GLU A 1 91 ? -13.502 -2.186 0.827 1.00 92.00 91 GLU A N 1
ATOM 743 C CA . GLU A 1 91 ? -12.805 -3.240 0.079 1.00 92.00 91 GLU A CA 1
ATOM 744 C C . GLU A 1 91 ? -12.461 -4.450 0.962 1.00 92.00 91 GLU A C 1
ATOM 746 O O . GLU A 1 91 ? -12.524 -5.589 0.497 1.00 92.00 91 GLU A O 1
ATOM 751 N N . TYR A 1 92 ? -12.130 -4.202 2.234 1.00 92.19 92 TYR A N 1
ATOM 752 C CA . TYR A 1 92 ? -11.677 -5.209 3.200 1.00 92.19 92 TYR A CA 1
ATOM 753 C C . TYR A 1 92 ? -12.636 -5.403 4.380 1.00 92.19 92 TYR A C 1
ATOM 755 O O . TYR A 1 92 ? -12.225 -5.875 5.445 1.00 92.19 92 TYR A O 1
ATOM 763 N N . ALA A 1 93 ? 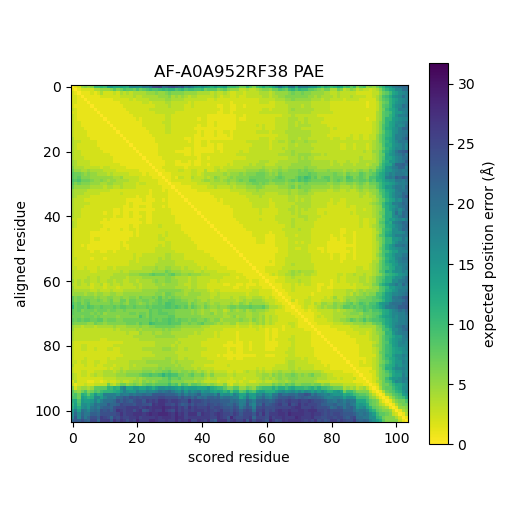-13.909 -5.044 4.221 1.00 89.94 93 ALA A N 1
ATOM 764 C CA . ALA A 1 93 ? -14.925 -5.370 5.210 1.00 89.94 93 ALA A CA 1
ATOM 765 C C . ALA A 1 93 ? -14.996 -6.897 5.369 1.00 89.94 93 ALA A C 1
ATOM 767 O O . ALA A 1 93 ? -15.118 -7.620 4.380 1.00 89.94 93 ALA A O 1
ATOM 768 N N . ALA A 1 94 ? -14.894 -7.396 6.604 1.00 81.25 94 ALA A N 1
ATOM 769 C CA . ALA A 1 94 ? -15.119 -8.813 6.859 1.00 81.25 94 ALA A CA 1
ATOM 770 C C . ALA A 1 94 ? -16.565 -9.157 6.491 1.00 81.25 94 ALA A C 1
ATOM 772 O O . ALA A 1 94 ? -17.487 -8.442 6.893 1.00 81.25 94 ALA A O 1
ATOM 773 N N . ALA A 1 95 ? -16.758 -10.244 5.742 1.00 75.50 95 ALA A N 1
ATOM 774 C CA . ALA A 1 95 ? -18.092 -10.768 5.504 1.00 75.50 95 ALA A CA 1
ATOM 775 C C . ALA A 1 95 ? -18.732 -11.070 6.865 1.00 75.50 95 ALA A C 1
ATOM 777 O O . ALA A 1 95 ? -18.165 -11.801 7.682 1.00 75.50 95 ALA A O 1
ATOM 778 N N . VAL A 1 96 ? -19.889 -10.466 7.130 1.00 66.88 96 VAL A N 1
ATOM 779 C CA . VAL A 1 96 ? -20.679 -10.816 8.308 1.00 66.88 96 VAL A CA 1
ATOM 780 C C . VAL A 1 96 ? -21.192 -12.224 8.046 1.00 66.88 96 VAL A C 1
ATOM 782 O O . VAL A 1 96 ? -22.007 -12.416 7.146 1.00 66.88 96 VAL A O 1
ATOM 785 N N . ALA A 1 97 ? -20.662 -13.208 8.774 1.00 58.38 97 ALA A N 1
ATOM 786 C CA . ALA A 1 97 ? -21.148 -14.575 8.707 1.00 58.38 97 ALA A CA 1
ATOM 787 C C . ALA A 1 97 ? -22.641 -14.554 9.045 1.00 58.38 97 ALA A C 1
ATOM 789 O O . ALA A 1 97 ? -23.024 -14.301 10.187 1.00 58.38 97 ALA A O 1
ATOM 790 N N . THR A 1 98 ? -23.488 -14.743 8.037 1.00 52.00 98 THR A N 1
ATOM 791 C CA . THR A 1 98 ? -24.910 -14.972 8.265 1.00 52.00 98 THR A CA 1
ATOM 792 C C . THR A 1 98 ? -24.996 -16.328 8.961 1.00 52.00 98 THR A C 1
ATOM 794 O O . THR A 1 98 ? -24.448 -17.291 8.421 1.00 52.00 98 THR A O 1
ATOM 797 N N . PRO A 1 99 ? -25.573 -16.427 10.170 1.00 57.56 99 PRO A N 1
ATOM 798 C CA . PRO A 1 99 ? -25.696 -17.711 10.835 1.00 57.56 99 PRO A CA 1
ATOM 799 C C . PRO A 1 99 ? -26.560 -18.604 9.948 1.00 57.56 99 PRO A C 1
ATOM 801 O O . PRO A 1 99 ? -27.740 -18.337 9.740 1.00 57.56 99 PRO A O 1
ATOM 804 N N . THR A 1 100 ? -25.940 -19.628 9.365 1.00 58.91 100 THR A N 1
ATOM 805 C CA . THR A 1 100 ? -26.644 -20.689 8.657 1.00 58.91 100 THR A CA 1
ATOM 806 C C . THR A 1 100 ? -27.554 -21.356 9.677 1.00 58.91 100 THR A C 1
ATOM 808 O O . THR A 1 100 ? -27.066 -22.039 10.577 1.00 58.91 100 THR A O 1
ATOM 811 N N . GLU A 1 101 ? -28.860 -21.114 9.580 1.00 57.47 101 GLU A N 1
ATOM 812 C CA . GLU A 1 101 ? -29.856 -21.847 10.353 1.00 57.47 101 GLU A CA 1
ATOM 813 C C . GLU A 1 101 ? -29.680 -23.338 10.055 1.00 57.47 101 GLU A C 1
ATOM 815 O O . GLU A 1 101 ? -30.003 -23.830 8.971 1.00 57.47 101 GLU A O 1
ATOM 820 N N . VAL A 1 102 ? -29.103 -24.054 11.018 1.00 58.72 102 VAL A N 1
ATOM 821 C CA . VAL A 1 102 ? -29.047 -25.510 11.016 1.00 58.72 102 VAL A CA 1
ATOM 822 C C . VAL A 1 102 ? -30.477 -25.984 11.242 1.00 58.72 102 VAL A C 1
ATOM 824 O O . VAL A 1 102 ? -30.970 -25.975 12.368 1.00 58.72 102 VAL A O 1
ATOM 827 N N . ARG A 1 103 ? -31.167 -26.354 10.161 1.00 53.66 103 ARG A N 1
ATOM 828 C CA . ARG A 1 103 ? -32.410 -27.122 10.254 1.00 53.66 103 ARG A CA 1
ATOM 829 C C . ARG A 1 103 ? -32.058 -28.542 10.697 1.00 53.66 103 ARG A C 1
ATOM 831 O O . ARG A 1 103 ? -31.467 -29.290 9.923 1.00 53.66 103 ARG A O 1
ATOM 838 N N . THR A 1 104 ? -32.366 -28.838 11.958 1.00 67.69 104 THR A N 1
ATOM 839 C CA . THR A 1 104 ? -32.458 -30.188 12.539 1.00 67.69 104 THR A CA 1
ATOM 840 C C . THR A 1 104 ? -33.549 -31.013 11.884 1.00 67.69 104 THR A C 1
ATOM 842 O O . THR A 1 104 ? -34.608 -30.409 11.587 1.00 67.69 104 THR A O 1
#

Solvent-accessible surface area (backbone atoms only — not comparable to full-atom values): 6262 Å² total; per-residue (Å²): 113,68,36,61,67,61,53,53,50,52,47,53,53,43,49,52,52,43,52,51,42,51,53,61,73,69,44,88,79,91,60,91,56,66,66,56,53,53,48,41,53,51,44,53,50,51,48,51,50,53,47,28,39,61,24,47,77,70,78,42,78,63,59,75,66,62,58,93,92,45,64,68,92,75,57,52,46,66,63,48,46,49,55,51,36,62,70,44,41,75,82,36,49,43,79,78,78,72,81,78,80,78,83,127

Radius of gyration: 18.08 Å; Cα contacts (8 Å, |Δi|>4): 65; chains: 1; bounding box: 51×52×42 Å

Nearest PDB structures (foldseek):
  7rbt-assembly1_R  TM=4.712E-01  e=4.516E+00  Homo sapiens
  4j2c-assembly2_C  TM=3.585E-01  e=7.462E+00  Homo sapiens

Foldseek 3Di:
DFQVVVLVVLLVVLVVLLVVLVVVVPDDDPDDCVVSVVVNVVSVVVNQLSVLLVQVVVVHFPCPADDPPDDRVPDDSVVVSVVSNVVCCVVGPPPPPDPDPPDD

Secondary structure (DSSP, 8-state):
-B-HHHHHHHHHHHHHHHHHHHHHHHSPPSS--HHHHHHHHHHHHHHHHHHHHHHHTTT--S--SPPTTS-GGG--HHHHHHHHHHHHHTTTBPP---------

Sequence (104 aa):
MLDQTRIRHDIAQLNADCIHLKKLLRATWTRPMADEQRRQARVRRKLTELFVVLAAARGRLHVVRPPRDVDPTTWDAAAYHRRVSERLAAEYAAAVATPTEVRT